Protein AF-A0A5J4P3U5-F1 (afdb_monomer)

Foldseek 3Di:
DP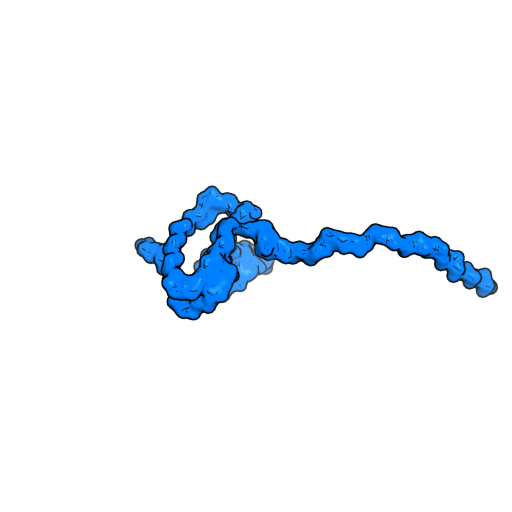DDDDDPDDDFAKDWDKDWDPPPPPPDQDDADVVVNGHGTDMAIQQDIDGGDPPDDDDDDDDRPPDDRVNRDHVVVPPDPDPDDPDDDPPPDPDDDDDD

Solvent-accessible surface area (backbone atoms only — not comparable to full-atom values): 7274 Å² total; per-residue (Å²): 131,87,93,77,88,87,80,82,89,70,74,62,44,82,44,71,56,74,48,70,53,68,87,84,72,78,88,60,95,52,73,50,38,78,92,78,70,38,73,50,56,53,70,42,45,49,65,57,78,45,77,45,51,80,98,61,87,86,87,79,90,80,67,79,78,80,49,61,72,93,69,16,64,42,69,89,74,57,78,66,75,84,89,77,86,89,79,88,79,87,73,89,73,90,82,76,91,84,80,134

Sequence (100 aa):
VDAKADFPFLKPGKYCARLIEDTNGNGIWDTGNYEEQRQPEKIYYYNQILELKVMFELEQDWNIKAIAPDKQKPDELKKQKPDEDKKKKRSTSTNTNRNR

Mean predicted aligned error: 13.31 Å

Secondary structure (DSSP, 8-state):
-------TTPPSEEE--EEE--SSSSSS-PPPBTTTTBPPPPEEE-SS-EEE-TT--------TTSS-HHHHS-GGG--PPP------------------

pLDDT: mean 73.3, std 17.77, range [35.19, 91.56]

Organism: NCBI:txid433724

Structure (mmCIF, N/CA/C/O backbone):
data_AF-A0A5J4P3U5-F1
#
_entry.id   AF-A0A5J4P3U5-F1
#
loop_
_atom_site.group_PDB
_atom_site.id
_atom_site.type_symbol
_atom_site.label_atom_id
_atom_site.label_alt_id
_atom_site.label_comp_id
_atom_site.label_asym_id
_atom_site.label_entity_id
_atom_site.label_seq_id
_atom_site.pdbx_PDB_ins_code
_atom_site.Cartn_x
_atom_site.Cartn_y
_atom_site.Cartn_z
_atom_site.occupancy
_atom_site.B_iso_or_equiv
_atom_site.auth_seq_id
_atom_site.auth_comp_id
_atom_site.auth_asym_id
_atom_site.auth_atom_id
_atom_site.pdbx_PDB_model_num
ATOM 1 N N . VAL A 1 1 ? -7.502 -20.591 -2.692 1.00 47.94 1 VAL A N 1
ATOM 2 C CA . VAL A 1 1 ? -7.102 -19.378 -3.434 1.00 47.94 1 VAL A CA 1
ATOM 3 C C . VAL A 1 1 ? -5.596 -19.337 -3.358 1.00 47.94 1 VAL A C 1
ATOM 5 O O . VAL A 1 1 ? -5.086 -19.245 -2.249 1.00 47.94 1 VAL A O 1
ATOM 8 N N . ASP A 1 2 ? -4.915 -19.547 -4.479 1.00 56.59 2 ASP A N 1
ATOM 9 C CA . ASP A 1 2 ? -3.459 -19.419 -4.536 1.00 56.59 2 ASP A CA 1
ATOM 10 C C . ASP A 1 2 ? -3.162 -17.916 -4.571 1.00 56.59 2 ASP A C 1
ATOM 12 O O . ASP A 1 2 ? -3.513 -17.226 -5.528 1.00 56.59 2 ASP A O 1
ATOM 16 N N . ALA A 1 3 ? -2.708 -17.365 -3.447 1.00 82.69 3 ALA A N 1
ATOM 17 C CA . ALA A 1 3 ? -2.584 -15.923 -3.260 1.00 82.69 3 ALA A CA 1
ATOM 18 C C . ALA A 1 3 ? -1.265 -15.424 -3.875 1.00 82.69 3 ALA A C 1
ATOM 20 O O . ALA A 1 3 ? -0.291 -15.210 -3.158 1.00 82.69 3 ALA A O 1
ATOM 21 N N . LYS A 1 4 ? -1.238 -15.256 -5.204 1.00 86.75 4 LYS A N 1
ATOM 22 C CA . LYS A 1 4 ? -0.096 -14.727 -5.968 1.00 86.75 4 LYS A CA 1
ATOM 23 C C . LYS A 1 4 ? -0.444 -13.384 -6.617 1.00 86.75 4 LYS A C 1
ATOM 25 O O . LYS A 1 4 ? -1.565 -13.184 -7.079 1.00 86.75 4 LYS A O 1
ATOM 30 N N . ALA A 1 5 ? 0.519 -12.466 -6.635 1.00 87.44 5 ALA A N 1
ATOM 31 C CA . ALA A 1 5 ? 0.407 -11.166 -7.289 1.00 87.44 5 ALA A CA 1
ATOM 32 C C . ALA A 1 5 ? 1.654 -10.910 -8.140 1.00 87.44 5 ALA A C 1
ATOM 34 O O . ALA A 1 5 ? 2.765 -10.890 -7.613 1.00 87.44 5 ALA A O 1
ATOM 35 N N . ASP A 1 6 ? 1.449 -10.682 -9.438 1.00 89.56 6 ASP A N 1
ATOM 36 C CA . ASP A 1 6 ? 2.521 -10.461 -10.406 1.00 89.56 6 ASP A CA 1
ATOM 37 C C . ASP A 1 6 ? 2.556 -8.995 -10.852 1.00 89.56 6 ASP A C 1
ATOM 39 O O . ASP A 1 6 ? 1.531 -8.400 -11.191 1.00 89.56 6 ASP A O 1
ATOM 43 N N . PHE A 1 7 ? 3.754 -8.409 -10.879 1.00 88.12 7 PHE A N 1
ATOM 44 C CA . PHE A 1 7 ? 3.976 -7.012 -11.258 1.00 88.12 7 PHE A CA 1
ATOM 45 C C . PHE A 1 7 ? 4.886 -6.933 -12.492 1.00 88.12 7 PHE A C 1
ATOM 47 O O . PHE A 1 7 ? 6.106 -6.796 -12.354 1.00 88.12 7 PHE A O 1
ATOM 54 N N . PRO A 1 8 ? 4.331 -7.025 -13.713 1.00 87.69 8 PRO A N 1
ATOM 55 C CA . PRO A 1 8 ? 5.135 -6.977 -14.923 1.00 87.69 8 PRO A 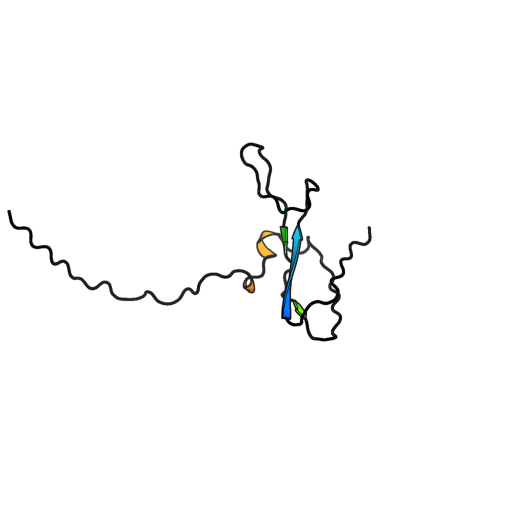CA 1
ATOM 56 C C . PRO A 1 8 ? 5.619 -5.547 -15.220 1.00 87.69 8 PRO A C 1
ATOM 58 O O . PRO A 1 8 ? 4.968 -4.560 -14.881 1.00 87.69 8 PRO A O 1
ATOM 61 N N . PHE A 1 9 ? 6.760 -5.439 -15.906 1.00 86.75 9 PHE A N 1
ATOM 62 C CA . PHE A 1 9 ? 7.314 -4.177 -16.430 1.00 86.75 9 PHE A CA 1
ATOM 63 C C . PHE A 1 9 ? 7.705 -3.119 -15.379 1.00 86.75 9 PHE A C 1
ATOM 65 O O . PHE A 1 9 ? 7.671 -1.915 -15.653 1.00 86.75 9 PHE A O 1
ATOM 72 N N . LEU A 1 10 ? 8.135 -3.542 -14.186 1.00 86.94 10 LEU A N 1
ATOM 73 C CA . LEU A 1 10 ? 8.744 -2.629 -13.216 1.00 86.94 10 LEU A CA 1
ATOM 74 C C . LEU A 1 10 ? 10.093 -2.099 -13.725 1.00 86.94 10 LEU A C 1
ATOM 76 O O . LEU A 1 10 ? 10.914 -2.830 -14.281 1.00 86.94 10 LEU A O 1
ATOM 80 N N . LYS A 1 11 ? 10.333 -0.802 -13.515 1.00 89.94 11 LYS A N 1
ATOM 81 C CA . LYS A 1 11 ? 11.654 -0.203 -13.745 1.00 89.94 11 LYS A CA 1
ATOM 82 C C . LYS A 1 11 ? 12.640 -0.751 -12.702 1.00 89.94 11 LYS A C 1
ATOM 84 O O . LYS A 1 11 ? 12.226 -1.056 -11.589 1.00 89.94 11 LYS A O 1
ATOM 89 N N . PRO A 1 12 ? 13.939 -0.862 -13.017 1.00 91.56 12 PRO A N 1
ATOM 90 C CA . PRO A 1 12 ? 14.937 -1.215 -12.012 1.00 91.56 12 PRO A CA 1
ATOM 91 C C . PRO A 1 12 ? 14.967 -0.165 -10.893 1.00 91.56 12 PRO A C 1
ATOM 93 O O 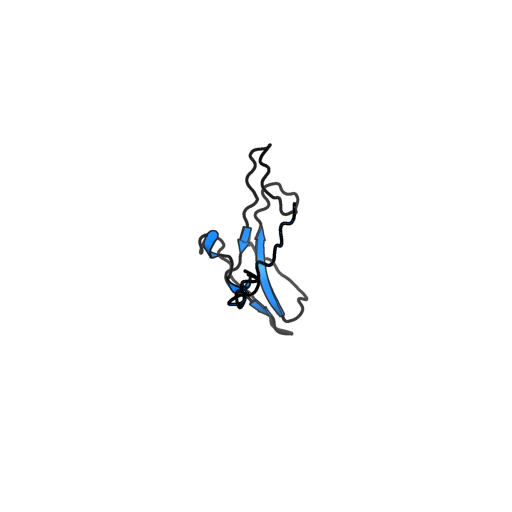. PRO A 1 12 ? 14.862 1.037 -11.153 1.00 91.56 12 PRO A O 1
ATOM 96 N N . GLY A 1 13 ? 15.121 -0.609 -9.650 1.00 90.31 13 GLY A N 1
ATOM 97 C CA . GLY A 1 13 ? 15.096 0.267 -8.483 1.00 90.31 13 GLY A CA 1
ATOM 98 C C . GLY A 1 13 ? 14.866 -0.475 -7.172 1.00 90.31 13 GLY A C 1
ATOM 99 O O . GLY A 1 13 ? 14.781 -1.699 -7.131 1.00 90.31 13 GLY A O 1
ATOM 100 N N . LYS A 1 14 ? 14.761 0.288 -6.082 1.00 89.88 14 LYS A N 1
ATOM 101 C CA . LYS A 1 14 ? 14.436 -0.231 -4.750 1.00 89.88 14 LYS A CA 1
ATOM 102 C C . LYS A 1 14 ? 12.934 -0.135 -4.511 1.00 89.88 14 LYS A C 1
ATOM 104 O O . LYS A 1 14 ? 12.369 0.954 -4.604 1.00 89.88 14 LYS A O 1
ATOM 109 N N . TYR A 1 15 ? 12.314 -1.254 -4.170 1.00 89.19 15 TYR A N 1
ATOM 110 C CA . TYR A 1 15 ? 10.879 -1.379 -3.955 1.00 89.19 15 TYR A CA 1
ATOM 111 C C . TYR A 1 15 ? 10.584 -2.008 -2.596 1.00 89.19 15 TYR A C 1
ATOM 113 O O . TYR A 1 15 ? 11.370 -2.780 -2.059 1.00 89.19 15 TYR A O 1
ATOM 121 N N . CYS A 1 16 ? 9.419 -1.696 -2.040 1.00 88.25 16 CYS A N 1
ATOM 122 C CA . CYS A 1 16 ? 8.852 -2.401 -0.898 1.00 88.25 16 CYS A CA 1
ATOM 123 C C . CYS A 1 16 ? 7.405 -2.772 -1.225 1.00 88.25 16 CYS A C 1
ATOM 125 O O . CYS A 1 16 ? 6.697 -1.980 -1.853 1.00 88.25 16 CYS A O 1
ATOM 127 N N . ALA A 1 17 ? 6.956 -3.941 -0.777 1.00 87.88 17 ALA A N 1
ATOM 128 C CA . ALA A 1 17 ? 5.565 -4.349 -0.920 1.00 87.88 17 ALA A CA 1
ATOM 129 C C . ALA A 1 17 ? 4.760 -3.994 0.338 1.00 87.88 17 ALA A C 1
ATOM 131 O O . ALA A 1 17 ? 5.253 -4.068 1.468 1.00 87.88 17 ALA A O 1
ATOM 132 N N . ARG A 1 18 ? 3.504 -3.597 0.126 1.00 87.88 18 ARG A N 1
ATOM 133 C CA . ARG A 1 18 ? 2.529 -3.315 1.179 1.00 87.88 18 ARG A CA 1
ATOM 134 C C . ARG A 1 18 ? 1.196 -3.943 0.797 1.00 87.88 18 ARG A C 1
ATOM 136 O O . ARG A 1 18 ? 0.738 -3.745 -0.322 1.00 87.88 18 ARG A O 1
ATOM 143 N N . LEU A 1 19 ? 0.594 -4.664 1.732 1.00 87.38 19 LEU A N 1
ATOM 144 C CA . LEU A 1 19 ? -0.670 -5.366 1.573 1.00 87.38 19 LEU A CA 1
ATOM 145 C C . LEU A 1 19 ? -1.681 -4.715 2.503 1.00 87.38 19 LEU A C 1
ATOM 147 O O . LEU A 1 19 ? -1.388 -4.468 3.673 1.00 87.38 19 LEU A O 1
ATOM 151 N N . ILE A 1 20 ? -2.845 -4.395 1.957 1.00 87.44 20 ILE A N 1
ATOM 152 C CA . ILE A 1 20 ? -3.935 -3.749 2.677 1.00 87.44 20 ILE A CA 1
ATOM 153 C C . ILE A 1 20 ? -5.083 -4.748 2.700 1.00 87.44 20 ILE A C 1
ATOM 155 O O . ILE A 1 20 ? -5.470 -5.272 1.657 1.00 87.44 20 ILE A O 1
ATOM 159 N N . GLU A 1 21 ? -5.571 -5.051 3.897 1.00 86.38 21 GLU A N 1
ATOM 160 C CA . GLU A 1 21 ? -6.794 -5.826 4.072 1.00 86.38 21 GLU A CA 1
ATOM 161 C C . GLU A 1 21 ? -7.973 -4.875 3.861 1.00 86.38 21 GLU A C 1
ATOM 163 O O . GLU A 1 21 ? -8.382 -4.181 4.791 1.00 86.38 21 GLU A O 1
ATOM 168 N N . ASP A 1 22 ? -8.462 -4.816 2.622 1.00 84.44 22 ASP A N 1
ATOM 169 C CA . ASP A 1 22 ? -9.663 -4.062 2.272 1.00 84.44 22 ASP A CA 1
ATOM 170 C C . ASP A 1 22 ? -10.881 -4.779 2.862 1.00 84.44 22 ASP A C 1
ATOM 172 O O . ASP A 1 22 ? -11.330 -5.826 2.386 1.00 84.44 22 ASP A O 1
ATOM 176 N N . THR A 1 23 ? -11.363 -4.234 3.973 1.00 84.56 23 THR A N 1
ATOM 177 C CA . THR A 1 23 ? -12.459 -4.827 4.748 1.00 84.56 23 THR A CA 1
ATOM 178 C C . THR A 1 23 ? -13.827 -4.467 4.186 1.00 84.56 23 THR A C 1
ATOM 180 O O . THR A 1 23 ? -14.810 -5.136 4.506 1.00 84.56 23 THR A O 1
ATOM 183 N N . ASN A 1 24 ? -13.896 -3.415 3.372 1.00 85.81 24 ASN A N 1
ATOM 184 C CA . ASN A 1 24 ? -15.143 -2.843 2.879 1.00 85.81 24 ASN A CA 1
ATOM 185 C C . ASN A 1 24 ? -15.334 -3.022 1.359 1.00 85.81 24 ASN A C 1
ATOM 187 O O . ASN A 1 24 ? -16.442 -2.838 0.857 1.00 85.81 24 ASN A O 1
ATOM 191 N N . GLY A 1 25 ? -14.291 -3.459 0.651 1.00 84.38 25 GLY A N 1
ATOM 192 C CA . GLY A 1 25 ? -14.307 -3.830 -0.759 1.00 84.38 25 GLY A CA 1
ATOM 193 C C . GLY A 1 25 ? -14.268 -2.655 -1.735 1.00 84.38 25 GLY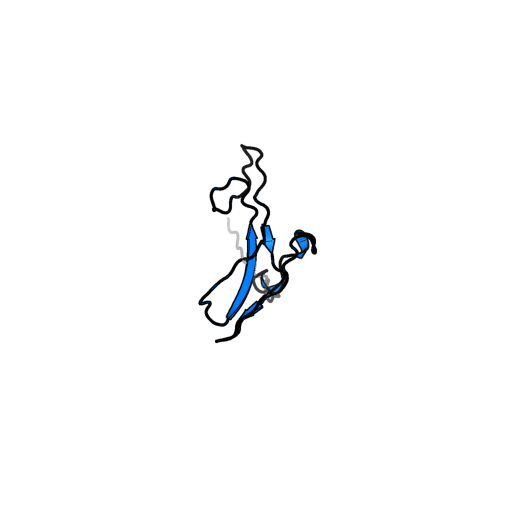 A C 1
ATOM 194 O O . GLY A 1 25 ? -14.626 -2.844 -2.899 1.00 84.38 25 GLY A O 1
ATOM 195 N N . ASN A 1 26 ? -13.902 -1.445 -1.301 1.00 86.69 26 ASN A N 1
ATOM 196 C CA . ASN A 1 26 ? -13.896 -0.263 -2.166 1.00 86.69 26 ASN A CA 1
ATOM 197 C C . ASN A 1 26 ? -12.583 -0.061 -2.948 1.00 86.69 26 ASN A C 1
ATOM 199 O O . ASN A 1 26 ? -12.526 0.809 -3.820 1.00 86.69 26 ASN A O 1
ATOM 203 N N . GLY A 1 27 ? -11.537 -0.842 -2.661 1.00 82.06 27 GLY A N 1
ATOM 204 C CA . GLY A 1 27 ? -10.217 -0.735 -3.283 1.00 82.06 27 GLY A CA 1
ATOM 205 C C . GLY A 1 27 ? -9.441 0.536 -2.916 1.00 82.06 27 GLY A C 1
ATOM 206 O O . GLY A 1 27 ? -8.439 0.853 -3.564 1.00 82.06 27 GLY A O 1
ATOM 207 N N . ILE A 1 28 ? -9.889 1.278 -1.905 1.00 84.00 28 ILE A N 1
ATOM 208 C CA . ILE A 1 28 ? -9.281 2.508 -1.408 1.00 84.00 28 ILE A CA 1
ATOM 209 C C . ILE A 1 28 ? -8.798 2.240 0.011 1.00 84.00 28 ILE A C 1
ATOM 211 O O . ILE A 1 28 ? -9.479 1.633 0.821 1.00 84.00 28 ILE A O 1
ATOM 215 N N . TRP A 1 29 ? -7.600 2.722 0.332 1.00 81.38 29 TRP A N 1
ATOM 216 C CA . TRP A 1 29 ? -7.130 2.644 1.706 1.00 81.38 29 TRP A CA 1
ATOM 217 C C . TRP A 1 29 ? -7.937 3.590 2.599 1.00 81.38 29 TRP A C 1
ATOM 219 O O . TRP A 1 29 ? -7.743 4.809 2.535 1.00 81.38 29 TRP A O 1
ATOM 229 N N . ASP A 1 30 ? -8.783 3.024 3.458 1.00 78.44 30 ASP A N 1
ATOM 230 C CA . ASP A 1 30 ? -9.595 3.801 4.387 1.00 78.44 30 ASP A CA 1
ATOM 231 C C . ASP A 1 30 ? -8.958 3.938 5.769 1.00 78.44 30 ASP A C 1
ATOM 233 O O . ASP A 1 30 ? -8.567 2.976 6.442 1.00 78.44 30 ASP A O 1
ATOM 237 N N . THR A 1 31 ? -8.933 5.177 6.256 1.00 82.69 31 THR A N 1
ATOM 238 C CA . THR A 1 31 ? -8.647 5.457 7.661 1.00 82.69 31 THR A CA 1
ATOM 239 C C . THR A 1 31 ? -9.825 5.053 8.541 1.00 82.69 31 THR A C 1
ATOM 241 O O . THR A 1 31 ? -10.955 4.905 8.073 1.00 82.69 31 THR A O 1
ATOM 244 N N . GLY A 1 32 ? -9.569 4.902 9.841 1.00 82.69 32 GLY A N 1
ATOM 245 C CA . GLY A 1 32 ? -10.634 4.682 10.813 1.00 82.69 32 GLY A CA 1
ATOM 246 C C . GLY A 1 32 ? -11.577 5.880 10.863 1.00 82.69 32 GLY A C 1
ATOM 247 O O . GLY A 1 32 ? -11.151 7.018 10.657 1.00 82.69 32 GLY A O 1
ATOM 248 N N . ASN A 1 33 ? -12.847 5.615 11.142 1.00 84.56 33 ASN A N 1
ATOM 249 C CA . ASN A 1 33 ? -13.862 6.634 11.355 1.00 84.56 33 ASN A CA 1
ATOM 250 C C . ASN A 1 33 ? -14.295 6.589 12.824 1.00 84.56 33 ASN A C 1
ATOM 252 O O . ASN A 1 33 ? -14.840 5.589 13.285 1.00 84.56 33 ASN A O 1
ATOM 256 N N . TYR A 1 34 ? -14.033 7.668 13.564 1.00 83.94 34 TYR A N 1
ATOM 257 C CA . TYR A 1 34 ? -14.373 7.742 14.984 1.00 83.94 34 TYR A CA 1
ATOM 258 C C . TYR A 1 34 ? -15.889 7.796 15.219 1.00 83.94 34 TYR A C 1
ATOM 260 O O . TYR A 1 34 ? -16.380 7.167 16.153 1.00 83.94 34 TYR A O 1
ATOM 268 N N . GLU A 1 35 ? -16.629 8.504 14.363 1.00 86.25 35 GLU A N 1
ATOM 269 C CA . GLU A 1 35 ? -18.086 8.657 14.480 1.00 86.25 35 GLU A CA 1
ATOM 270 C C . GLU A 1 35 ? -18.802 7.323 14.253 1.00 86.25 35 GLU A C 1
ATOM 272 O O . GLU A 1 35 ? -19.724 6.971 14.984 1.00 86.25 35 GLU A O 1
ATOM 277 N N . GLU A 1 36 ? -18.309 6.538 13.296 1.00 85.69 36 GLU A N 1
ATOM 278 C CA . GLU A 1 36 ? -18.812 5.194 12.987 1.00 85.69 36 GLU A CA 1
ATOM 279 C C . GLU A 1 36 ? -18.165 4.098 13.850 1.00 85.69 36 GLU A C 1
ATOM 281 O O . GLU A 1 36 ? -18.423 2.915 13.636 1.00 85.69 36 GLU A O 1
ATOM 286 N N . GLN A 1 37 ? -17.290 4.463 14.798 1.00 84.50 37 GLN A N 1
ATOM 287 C CA . GLN A 1 37 ? -16.481 3.536 15.606 1.00 84.50 37 GLN A CA 1
ATOM 288 C C . GLN A 1 37 ? -15.720 2.485 14.771 1.00 84.50 37 GLN A C 1
ATOM 290 O O . GLN A 1 37 ? -15.398 1.390 15.244 1.00 84.50 37 GLN A O 1
ATOM 295 N N . ARG A 1 38 ? -15.397 2.820 13.520 1.00 83.62 38 ARG A N 1
ATOM 296 C CA . ARG A 1 38 ? -14.740 1.933 12.565 1.00 83.62 38 ARG A CA 1
ATOM 297 C C . ARG A 1 38 ? -13.228 2.051 12.702 1.00 83.62 38 ARG A C 1
ATOM 299 O O . ARG A 1 38 ? -12.659 3.136 12.579 1.00 83.62 38 ARG A O 1
ATOM 306 N N . GLN A 1 39 ? -12.566 0.923 12.935 1.00 83.69 39 GLN A N 1
ATOM 307 C CA . GLN A 1 39 ? -11.105 0.862 12.967 1.00 83.69 39 GLN A CA 1
ATOM 308 C C . GLN A 1 39 ? -10.516 1.078 11.560 1.00 83.69 39 GLN A C 1
ATOM 310 O O . GLN A 1 39 ? -11.176 0.756 10.570 1.00 83.69 39 GLN A O 1
ATOM 315 N N . PRO A 1 40 ? -9.293 1.628 11.452 1.00 85.94 40 PRO A N 1
ATOM 316 C CA . PRO A 1 40 ? -8.592 1.713 10.175 1.00 85.94 40 PRO A CA 1
ATOM 317 C C . PRO A 1 40 ? -8.322 0.323 9.599 1.00 85.94 40 PRO A C 1
ATOM 319 O O . PRO A 1 40 ? -8.173 -0.655 10.337 1.00 85.94 40 PRO A O 1
ATOM 322 N N . GLU A 1 41 ? -8.191 0.254 8.279 1.00 86.94 41 GLU A N 1
ATOM 323 C CA . GLU A 1 41 ? -7.847 -0.993 7.603 1.00 86.94 41 GLU A CA 1
ATOM 324 C C . GLU A 1 41 ? -6.439 -1.468 7.961 1.00 86.94 41 GLU A C 1
ATOM 326 O O . GLU A 1 41 ? -5.506 -0.668 8.121 1.00 86.94 41 GLU A O 1
ATOM 331 N N . LYS A 1 42 ? -6.277 -2.792 8.101 1.00 84.50 42 LYS A N 1
ATOM 332 C CA . LYS A 1 42 ? -4.988 -3.372 8.482 1.00 84.50 42 LYS A CA 1
ATOM 333 C C . LYS A 1 42 ? -4.017 -3.304 7.319 1.00 84.50 42 LYS A C 1
ATOM 335 O O . LYS A 1 42 ? -4.326 -3.671 6.188 1.00 84.50 42 LYS A O 1
ATOM 340 N N . ILE A 1 43 ? -2.802 -2.882 7.644 1.00 85.62 43 ILE A N 1
ATOM 341 C CA . ILE A 1 43 ?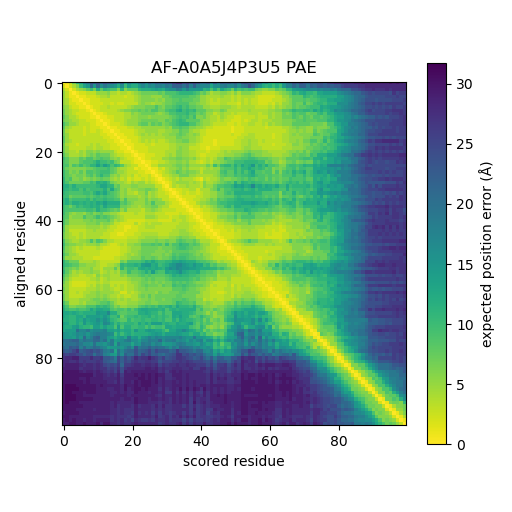 -1.709 -2.757 6.696 1.00 85.62 43 ILE A CA 1
ATOM 342 C C . ILE A 1 43 ? -0.590 -3.690 7.126 1.00 85.62 43 ILE A C 1
ATOM 344 O O . ILE A 1 43 ? -0.113 -3.614 8.258 1.00 85.62 43 ILE A O 1
ATOM 348 N N . TYR A 1 44 ? -0.126 -4.497 6.183 1.00 86.81 44 TYR A N 1
ATOM 349 C CA . TYR A 1 44 ? 1.035 -5.350 6.334 1.00 86.81 44 TYR A CA 1
ATOM 350 C C . TYR A 1 44 ? 2.163 -4.844 5.438 1.00 86.81 44 TYR A C 1
ATOM 352 O O . TYR A 1 44 ? 1.943 -4.514 4.270 1.00 86.81 44 TYR A O 1
ATOM 360 N N . TYR A 1 45 ? 3.377 -4.772 5.977 1.00 85.75 45 TYR A N 1
ATOM 361 C CA . TYR A 1 45 ? 4.571 -4.387 5.218 1.00 85.75 45 TYR A CA 1
ATOM 362 C C . TYR A 1 45 ? 5.463 -5.599 4.996 1.00 85.75 45 TYR A C 1
ATOM 364 O O . TYR A 1 45 ? 5.661 -6.406 5.907 1.00 85.75 45 TYR A O 1
ATOM 372 N N . TYR A 1 46 ? 6.019 -5.709 3.792 1.00 86.75 46 TYR A N 1
ATOM 373 C CA . TYR A 1 46 ? 7.132 -6.614 3.572 1.00 86.75 46 TYR A CA 1
ATOM 374 C C . TYR A 1 46 ? 8.351 -6.040 4.297 1.00 86.75 46 TYR A C 1
ATOM 376 O O . TYR A 1 46 ? 8.685 -4.862 4.159 1.00 86.75 46 TYR A O 1
ATOM 384 N N . ASN A 1 47 ? 8.979 -6.865 5.126 1.00 79.25 47 ASN A N 1
ATOM 385 C CA . ASN A 1 47 ? 9.992 -6.450 6.094 1.00 79.25 47 ASN A CA 1
ATOM 386 C C . ASN A 1 47 ? 11.355 -6.125 5.465 1.00 79.25 47 ASN A C 1
ATOM 388 O O . ASN A 1 47 ? 12.268 -5.714 6.179 1.00 79.25 47 ASN A O 1
ATOM 392 N N . GLN A 1 48 ? 11.510 -6.315 4.156 1.00 81.50 48 GLN A N 1
ATOM 393 C CA . GLN A 1 48 ? 12.751 -6.068 3.433 1.00 81.50 48 GLN A CA 1
ATOM 394 C C . GLN A 1 48 ? 12.508 -5.177 2.215 1.00 81.50 48 GLN A C 1
ATOM 396 O O . GLN A 1 48 ? 11.439 -5.191 1.606 1.00 81.50 48 GLN A O 1
ATOM 401 N N . ILE A 1 49 ? 13.520 -4.394 1.852 1.00 85.31 49 ILE A N 1
ATOM 402 C CA . ILE A 1 49 ? 13.533 -3.674 0.581 1.00 85.31 49 ILE A CA 1
ATOM 403 C C . ILE A 1 49 ? 14.046 -4.626 -0.495 1.00 85.31 49 ILE A C 1
ATOM 405 O O . ILE A 1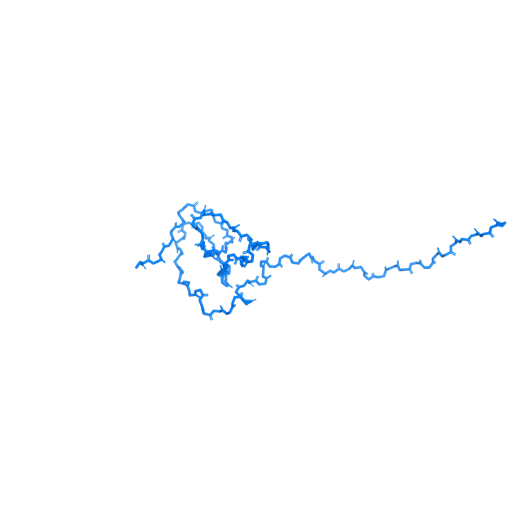 49 ? 15.101 -5.239 -0.351 1.00 85.31 49 ILE A O 1
ATOM 409 N N . LEU A 1 50 ? 13.295 -4.729 -1.584 1.00 88.12 50 LEU A N 1
ATOM 410 C CA . LEU A 1 50 ? 13.639 -5.515 -2.755 1.00 88.12 50 LEU A CA 1
ATOM 411 C C . LEU A 1 50 ? 14.380 -4.627 -3.753 1.00 88.12 50 LEU A C 1
ATOM 413 O O . LEU A 1 50 ? 13.868 -3.590 -4.176 1.00 88.12 50 LEU A O 1
ATOM 417 N N . GLU A 1 51 ? 15.588 -5.021 -4.138 1.00 88.12 51 GLU A N 1
ATOM 418 C CA . GLU A 1 51 ? 16.356 -4.338 -5.178 1.00 88.12 51 GLU A CA 1
ATOM 419 C C . GLU A 1 51 ? 16.151 -5.046 -6.522 1.00 88.12 51 GLU A C 1
ATOM 421 O O . GLU A 1 51 ? 16.715 -6.107 -6.786 1.00 88.12 51 GLU A O 1
ATOM 426 N N . LEU A 1 52 ? 15.317 -4.454 -7.374 1.00 88.56 52 LEU A N 1
ATOM 427 C CA . LEU A 1 52 ? 14.997 -4.956 -8.706 1.00 88.56 52 LEU A CA 1
ATOM 428 C C . LEU A 1 52 ? 16.043 -4.481 -9.718 1.00 88.56 52 LEU A C 1
ATOM 430 O O . LEU A 1 52 ? 16.297 -3.282 -9.867 1.00 88.56 52 LEU A O 1
ATOM 434 N N . LYS A 1 53 ? 16.629 -5.435 -10.445 1.00 85.31 53 LYS A N 1
ATOM 435 C CA . LYS A 1 53 ? 17.582 -5.200 -11.538 1.00 85.31 53 LYS A CA 1
ATOM 436 C C . LYS A 1 53 ? 16.916 -5.447 -12.892 1.00 85.31 53 LYS A C 1
ATOM 438 O O . LYS A 1 53 ? 15.922 -6.160 -12.990 1.00 85.31 53 LYS A O 1
ATOM 443 N N . VAL A 1 54 ? 17.468 -4.844 -13.944 1.00 82.31 54 VAL A N 1
ATOM 444 C CA . VAL A 1 54 ? 16.971 -5.017 -15.320 1.00 82.31 54 VAL A CA 1
ATOM 445 C C . VAL A 1 54 ? 17.057 -6.492 -15.719 1.00 82.31 54 VAL A C 1
ATOM 447 O O . VAL A 1 54 ? 18.088 -7.118 -15.487 1.00 82.31 54 VAL A O 1
ATOM 450 N N . MET A 1 55 ? 15.988 -7.022 -16.327 1.00 78.19 55 MET A N 1
ATOM 451 C CA . MET A 1 55 ? 15.871 -8.423 -16.778 1.00 78.19 55 MET A CA 1
ATOM 452 C C . MET A 1 55 ? 16.015 -9.477 -15.665 1.00 78.19 55 MET A C 1
ATOM 454 O O . MET A 1 55 ? 16.283 -10.638 -15.960 1.00 78.19 55 MET A O 1
ATOM 458 N N . PHE A 1 56 ? 15.833 -9.095 -14.398 1.00 83.69 56 PHE A N 1
ATOM 459 C CA . PHE A 1 56 ? 15.800 -10.034 -13.281 1.00 83.69 56 PHE A CA 1
ATOM 460 C C . PHE A 1 56 ? 14.356 -10.347 -12.882 1.00 83.69 56 PHE A C 1
ATOM 462 O O . PHE A 1 56 ? 13.535 -9.436 -12.767 1.00 83.69 56 PHE A O 1
ATOM 469 N N . GLU A 1 57 ? 14.067 -11.623 -12.647 1.00 82.25 57 GLU A N 1
ATOM 470 C CA . GLU A 1 57 ? 12.792 -12.094 -12.109 1.00 82.25 57 GLU A CA 1
ATOM 471 C C . GLU A 1 57 ? 12.956 -12.380 -10.614 1.00 82.25 57 GLU A C 1
ATOM 473 O O . GLU A 1 57 ? 13.909 -13.041 -10.199 1.00 82.25 57 GLU A O 1
ATOM 478 N N . LEU A 1 58 ? 12.062 -11.824 -9.797 1.00 85.94 58 LEU A N 1
ATOM 479 C CA . LEU A 1 58 ? 12.121 -11.910 -8.343 1.00 85.94 58 LEU A CA 1
ATOM 480 C C . LEU A 1 58 ? 10.788 -12.433 -7.814 1.00 85.94 58 LEU A C 1
ATOM 482 O O . LEU A 1 58 ? 9.787 -11.723 -7.847 1.00 85.94 58 LEU A O 1
ATOM 486 N N . GLU A 1 59 ? 10.807 -13.649 -7.281 1.00 89.00 59 GLU A N 1
ATOM 487 C CA . GLU A 1 59 ? 9.683 -14.254 -6.567 1.00 89.00 59 GLU A CA 1
ATOM 488 C C . GLU A 1 59 ? 9.996 -14.264 -5.066 1.00 89.00 59 GLU A C 1
ATOM 490 O O . GLU A 1 59 ? 11.135 -14.521 -4.664 1.00 89.00 59 GLU A O 1
ATOM 495 N N . GLN A 1 60 ? 9.020 -13.893 -4.234 1.00 87.25 60 GLN A N 1
ATOM 496 C CA . GLN A 1 60 ? 9.173 -13.794 -2.782 1.00 87.25 60 GLN A CA 1
ATOM 497 C C . GLN A 1 60 ? 7.939 -14.349 -2.082 1.00 87.25 60 GLN A C 1
ATOM 499 O O . GLN A 1 60 ? 6.820 -13.902 -2.339 1.00 87.25 60 GLN A O 1
ATOM 504 N N . ASP A 1 61 ? 8.165 -15.256 -1.138 1.00 88.50 61 ASP A N 1
ATOM 505 C CA . ASP A 1 61 ? 7.120 -15.738 -0.247 1.00 88.50 61 ASP A CA 1
ATOM 506 C C . ASP A 1 61 ? 6.876 -14.724 0.871 1.00 88.50 61 ASP A C 1
ATOM 508 O O . ASP A 1 61 ? 7.788 -14.350 1.615 1.00 88.50 61 ASP A O 1
ATOM 512 N N . TRP A 1 62 ? 5.624 -14.294 1.035 1.00 86.50 62 TRP A N 1
ATOM 513 C CA . TRP A 1 62 ? 5.261 -13.331 2.070 1.00 86.50 62 TRP A CA 1
ATOM 514 C C . TRP A 1 62 ? 4.322 -13.925 3.119 1.00 86.50 62 TRP A C 1
ATOM 516 O O . TRP A 1 62 ? 3.109 -14.020 2.939 1.00 86.50 62 TRP A O 1
ATOM 526 N N . ASN A 1 63 ? 4.879 -14.233 4.293 1.00 85.75 63 ASN A N 1
ATOM 527 C CA . ASN A 1 63 ? 4.085 -14.546 5.476 1.00 85.75 63 ASN A CA 1
ATOM 528 C C . ASN A 1 63 ? 3.736 -13.273 6.272 1.00 85.75 63 ASN A C 1
ATOM 530 O O . ASN A 1 63 ? 4.500 -12.819 7.126 1.00 85.75 63 ASN A O 1
ATOM 534 N N . ILE A 1 64 ? 2.539 -12.731 6.036 1.00 81.56 64 ILE A N 1
ATOM 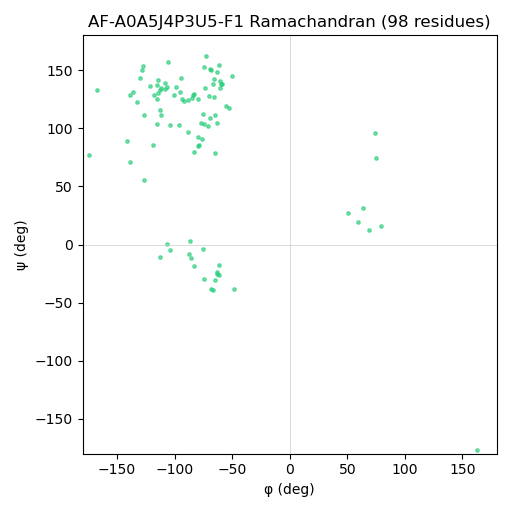535 C CA . ILE A 1 64 ? 2.021 -11.512 6.689 1.00 81.56 64 ILE A CA 1
ATOM 536 C C . ILE A 1 64 ? 1.881 -11.604 8.221 1.00 81.56 64 ILE A C 1
ATOM 538 O O . ILE A 1 64 ? 1.778 -10.572 8.881 1.00 81.56 64 ILE A O 1
ATOM 542 N N . LYS A 1 65 ? 1.874 -12.811 8.806 1.00 80.44 65 LYS A N 1
ATOM 543 C CA . LYS A 1 65 ? 1.738 -13.034 10.260 1.00 80.44 65 LYS A CA 1
ATOM 544 C C . LYS A 1 65 ? 3.054 -13.405 10.945 1.00 80.44 65 LYS A C 1
ATOM 546 O O . LYS A 1 65 ? 3.075 -13.524 12.166 1.00 80.44 65 LYS A O 1
ATOM 551 N N . ALA A 1 66 ? 4.141 -13.584 10.192 1.00 77.75 66 ALA A N 1
ATOM 552 C CA . ALA A 1 66 ? 5.430 -13.990 10.756 1.00 77.75 66 ALA A CA 1
ATOM 553 C C . ALA A 1 66 ? 6.031 -12.930 11.693 1.00 77.75 66 ALA A C 1
ATOM 555 O O . ALA A 1 66 ? 6.744 -13.262 12.636 1.00 77.75 66 ALA A O 1
ATOM 556 N N . ILE A 1 67 ? 5.742 -11.652 11.438 1.00 73.88 67 ILE A N 1
ATOM 557 C CA . ILE A 1 67 ? 6.261 -10.515 12.202 1.00 73.88 67 ILE A CA 1
ATOM 558 C C . ILE A 1 67 ? 5.073 -9.739 12.766 1.00 73.88 67 ILE A C 1
ATOM 560 O O . ILE A 1 67 ? 4.101 -9.498 12.053 1.00 73.88 67 ILE A O 1
ATOM 564 N N . ALA A 1 68 ? 5.144 -9.331 14.036 1.00 71.50 68 ALA A N 1
ATOM 565 C CA . ALA A 1 68 ? 4.110 -8.494 14.645 1.00 71.50 68 ALA A CA 1
ATOM 566 C C . ALA A 1 68 ? 3.952 -7.171 13.862 1.00 71.50 68 ALA A C 1
ATOM 568 O O . ALA A 1 68 ? 4.981 -6.586 13.512 1.00 71.50 68 ALA A O 1
ATOM 569 N N . PRO A 1 69 ? 2.722 -6.671 13.618 1.00 67.12 69 PRO A N 1
ATOM 570 C CA . PRO A 1 69 ? 2.459 -5.487 12.785 1.00 67.12 69 PRO A CA 1
ATOM 571 C C . PRO A 1 69 ? 3.338 -4.274 13.121 1.00 67.12 69 PRO A C 1
ATOM 573 O O . PRO A 1 69 ? 3.865 -3.613 12.228 1.00 67.12 69 PRO A O 1
ATOM 576 N N . ASP A 1 70 ? 3.597 -4.055 14.411 1.00 67.75 70 ASP A N 1
ATOM 577 C CA . ASP A 1 70 ? 4.404 -2.941 14.924 1.00 67.75 70 ASP A CA 1
ATOM 578 C C . ASP A 1 70 ? 5.873 -2.977 14.465 1.00 67.75 70 ASP A C 1
ATOM 580 O O . ASP A 1 70 ? 6.545 -1.946 14.416 1.00 67.75 70 ASP A O 1
ATOM 584 N N . LYS A 1 71 ? 6.382 -4.165 14.113 1.00 68.12 71 LYS A N 1
ATOM 585 C CA . LYS A 1 71 ? 7.765 -4.409 13.671 1.00 68.12 71 LYS A CA 1
ATOM 586 C C . LYS A 1 71 ? 7.887 -4.679 12.171 1.00 68.12 71 LYS A C 1
ATOM 588 O O . LYS A 1 71 ? 8.991 -4.914 11.693 1.00 68.12 71 LYS A O 1
ATOM 593 N N . GLN A 1 72 ? 6.782 -4.670 11.426 1.00 67.12 72 GLN A N 1
ATOM 594 C CA . GLN A 1 72 ? 6.811 -4.980 9.993 1.00 67.12 72 GLN A CA 1
ATOM 595 C C . GLN A 1 72 ? 7.391 -3.851 9.150 1.00 67.12 72 GLN A C 1
ATOM 597 O O . GLN A 1 72 ? 7.953 -4.112 8.093 1.00 67.12 72 GLN A O 1
ATOM 602 N N . LYS A 1 73 ? 7.244 -2.598 9.592 1.00 68.44 73 LYS A N 1
ATOM 603 C CA . LYS A 1 73 ? 7.711 -1.432 8.841 1.00 68.44 73 LYS A CA 1
ATOM 604 C C . LYS A 1 73 ? 9.239 -1.315 8.952 1.00 68.44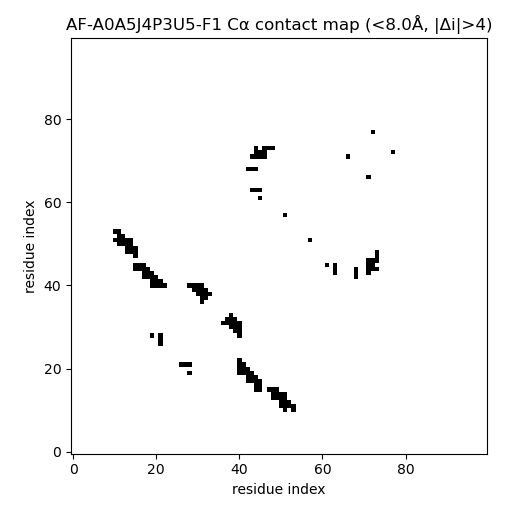 73 LYS A C 1
ATOM 606 O O . LYS A 1 73 ? 9.707 -0.982 10.044 1.00 68.44 73 LYS A O 1
ATOM 611 N N . PRO A 1 74 ? 10.002 -1.510 7.856 1.00 64.00 74 PRO A N 1
ATOM 612 C CA . PRO A 1 74 ? 11.451 -1.351 7.873 1.00 64.00 74 PRO A CA 1
ATOM 613 C C . PRO A 1 74 ? 11.825 0.073 8.285 1.00 64.00 74 PRO A C 1
ATOM 615 O O . PRO A 1 74 ? 11.204 1.042 7.831 1.00 64.00 74 PRO A O 1
ATOM 618 N N . ASP A 1 75 ? 12.850 0.209 9.124 1.00 60.12 75 ASP A N 1
ATOM 619 C CA . ASP A 1 75 ? 13.318 1.514 9.603 1.00 60.12 75 ASP A CA 1
ATOM 620 C C . ASP A 1 75 ? 13.808 2.412 8.453 1.00 60.12 75 ASP A C 1
ATOM 622 O O . ASP A 1 75 ? 13.646 3.626 8.512 1.00 60.12 75 ASP A O 1
ATOM 626 N N . GLU A 1 76 ? 14.257 1.829 7.338 1.00 60.28 76 GLU A N 1
ATOM 627 C CA . GLU A 1 76 ? 14.630 2.551 6.111 1.00 60.28 76 GLU A CA 1
ATOM 628 C C . GLU A 1 76 ? 13.457 3.299 5.440 1.00 60.28 76 GLU A C 1
ATOM 630 O O . GLU A 1 76 ? 13.670 4.305 4.762 1.00 60.28 76 GLU A O 1
ATOM 635 N N . LEU A 1 77 ? 12.203 2.867 5.648 1.00 56.97 77 LEU A N 1
ATOM 636 C CA . LEU A 1 77 ? 11.009 3.597 5.186 1.00 56.97 77 LEU A CA 1
ATOM 637 C C . LEU A 1 77 ? 10.552 4.675 6.179 1.00 56.97 77 LEU A C 1
ATOM 639 O O . LEU A 1 77 ? 9.699 5.508 5.847 1.00 56.97 77 LEU A O 1
ATOM 643 N N . LYS A 1 78 ? 11.083 4.693 7.408 1.00 57.38 78 LYS A N 1
ATOM 644 C CA . LYS A 1 78 ? 10.869 5.799 8.343 1.00 57.38 78 LYS A CA 1
ATOM 645 C C . LYS A 1 78 ? 11.810 6.930 7.936 1.00 57.38 78 LYS A C 1
ATOM 647 O O . LYS A 1 78 ? 12.891 7.089 8.485 1.00 57.38 78 LYS A O 1
ATOM 652 N N . LYS A 1 79 ? 11.373 7.776 6.998 1.00 54.22 79 LYS A N 1
ATOM 653 C CA . LYS A 1 79 ? 11.970 9.109 6.825 1.00 54.22 79 LYS A CA 1
ATOM 654 C C . LYS A 1 79 ? 11.687 9.949 8.076 1.00 54.22 79 LYS A C 1
ATOM 656 O O . LYS A 1 79 ? 10.784 10.783 8.078 1.00 54.22 79 LYS A O 1
ATOM 661 N N . GLN A 1 80 ? 12.442 9.733 9.150 1.00 43.84 80 GLN A N 1
ATOM 662 C CA . GLN A 1 80 ? 12.721 10.813 10.083 1.00 43.84 80 GLN A CA 1
ATOM 663 C C . GLN A 1 80 ? 13.570 11.827 9.315 1.00 43.84 80 GLN A C 1
ATOM 665 O O . GLN A 1 80 ? 14.551 11.474 8.660 1.00 43.84 80 GLN A O 1
ATOM 670 N N . LYS A 1 81 ? 13.138 13.092 9.322 1.00 49.78 81 LYS A N 1
ATOM 671 C CA . LYS A 1 81 ? 14.007 14.210 8.936 1.00 49.78 81 LYS A CA 1
ATOM 672 C C . LYS A 1 81 ? 15.322 14.061 9.721 1.00 49.78 81 LYS A C 1
ATOM 674 O O . LYS A 1 81 ? 15.244 13.600 10.857 1.00 49.78 81 LYS A O 1
ATOM 679 N N . PRO A 1 82 ? 16.484 14.412 9.147 1.00 46.16 82 PRO A N 1
ATOM 680 C CA . PRO A 1 82 ? 17.756 14.226 9.831 1.00 46.16 82 PRO A CA 1
ATOM 681 C C . PRO A 1 82 ? 17.710 14.936 11.186 1.00 46.16 82 PRO A C 1
ATOM 683 O O . PRO A 1 82 ? 17.500 16.149 11.247 1.00 46.16 82 PRO A O 1
ATOM 686 N N . ASP A 1 83 ? 17.863 14.166 12.258 1.00 56.53 83 ASP A N 1
ATOM 687 C CA . ASP A 1 83 ? 18.373 14.689 13.514 1.00 56.53 83 ASP A CA 1
ATOM 688 C C . ASP A 1 83 ? 19.872 14.883 13.298 1.00 56.53 83 ASP A C 1
ATOM 690 O O . ASP A 1 83 ? 20.605 13.905 13.244 1.00 56.53 83 ASP A O 1
ATOM 694 N N . GLU A 1 84 ? 20.302 16.129 13.099 1.00 57.59 84 GLU A N 1
ATOM 695 C CA . GLU A 1 84 ? 21.621 16.624 13.506 1.00 57.59 84 GLU A CA 1
ATOM 696 C C . GLU A 1 84 ? 21.656 18.169 13.399 1.00 57.59 84 GLU A C 1
ATOM 698 O O . GLU A 1 84 ? 21.209 18.766 12.423 1.00 57.59 84 GLU A O 1
ATOM 703 N N . ASP A 1 85 ? 22.166 18.820 14.450 1.00 51.72 85 ASP A N 1
ATOM 704 C CA . ASP A 1 85 ? 22.600 20.227 14.518 1.00 51.72 85 ASP A CA 1
ATOM 705 C C . ASP A 1 85 ? 21.585 21.394 14.586 1.00 51.72 85 ASP A C 1
ATOM 707 O O . ASP A 1 85 ? 21.518 22.287 13.742 1.00 51.72 85 ASP A O 1
ATOM 711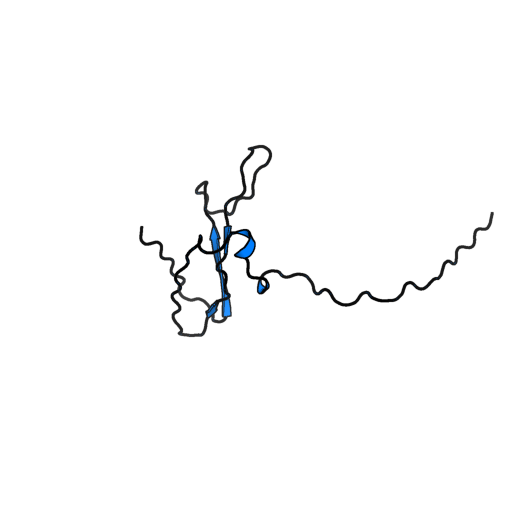 N N . LYS A 1 86 ? 20.974 21.565 15.770 1.00 49.66 86 LYS A N 1
ATOM 712 C CA . LYS A 1 86 ? 20.858 22.905 16.397 1.00 49.66 86 LYS A CA 1
ATOM 713 C C . LYS A 1 86 ? 21.394 22.910 17.834 1.00 49.66 86 LYS A C 1
ATOM 715 O O . LYS A 1 86 ? 20.732 23.326 18.784 1.00 49.66 86 LYS A O 1
ATOM 720 N N . LYS A 1 87 ? 22.649 22.485 18.005 1.00 45.44 87 LYS A N 1
ATOM 721 C CA . LYS A 1 87 ? 23.449 22.834 19.188 1.00 45.44 87 LYS A CA 1
ATOM 722 C C . LYS A 1 87 ? 24.067 24.227 18.961 1.00 45.44 87 LYS A C 1
ATOM 724 O O . LYS A 1 87 ? 24.735 24.452 17.964 1.00 45.44 87 LYS A O 1
ATOM 729 N N . LYS A 1 88 ? 23.892 25.124 19.943 1.00 46.91 88 LYS A N 1
ATOM 730 C CA . LYS A 1 88 ? 24.624 26.398 20.175 1.00 46.91 88 LYS A CA 1
ATOM 731 C C . LYS A 1 88 ? 24.327 27.600 19.254 1.00 46.91 88 LYS A C 1
ATOM 733 O O . LYS A 1 88 ? 25.009 27.828 18.266 1.00 46.91 88 LYS A O 1
ATOM 738 N N . LYS A 1 89 ? 23.427 28.476 19.720 1.00 41.06 89 LYS A N 1
ATOM 739 C CA . LYS A 1 89 ? 23.650 29.933 19.914 1.00 41.06 89 LYS A CA 1
ATOM 740 C C . LYS A 1 89 ? 22.408 30.540 20.587 1.00 41.06 89 LYS A C 1
ATOM 742 O O . LYS A 1 89 ? 21.583 31.182 19.952 1.00 41.06 89 LYS A O 1
ATOM 747 N N . ARG A 1 90 ? 22.260 30.334 21.902 1.00 38.03 90 ARG A N 1
ATOM 748 C CA . ARG A 1 90 ? 21.542 31.318 22.726 1.00 38.03 90 ARG A CA 1
ATOM 749 C C . ARG A 1 90 ? 22.542 32.439 22.991 1.00 38.03 90 ARG A C 1
ATOM 751 O O . ARG A 1 90 ? 23.289 32.390 23.959 1.00 38.03 90 ARG A O 1
ATOM 758 N N . SER A 1 91 ? 22.641 33.375 22.053 1.00 39.28 91 SER A N 1
ATOM 759 C CA . SER A 1 91 ? 23.221 34.685 22.319 1.00 39.28 91 SER A CA 1
ATOM 760 C C . SER A 1 91 ? 22.313 35.383 23.325 1.00 39.28 91 SER A C 1
ATOM 762 O O . SER A 1 91 ? 21.168 35.705 23.014 1.00 39.28 91 SER A O 1
ATOM 764 N N . THR A 1 92 ? 22.803 35.585 24.541 1.00 43.78 92 THR A N 1
ATOM 765 C CA . THR A 1 92 ? 22.208 36.540 25.472 1.00 43.78 92 THR A CA 1
ATOM 766 C C . THR A 1 92 ? 22.341 37.929 24.853 1.00 43.78 92 THR A C 1
ATOM 768 O O . THR A 1 92 ? 23.430 38.490 24.818 1.00 43.78 92 THR A O 1
ATOM 771 N N . SER A 1 93 ? 21.245 38.478 24.335 1.00 37.12 93 SER A N 1
ATOM 772 C CA . SER A 1 93 ? 21.125 39.908 24.041 1.00 37.12 93 SER A CA 1
ATOM 773 C C . SER A 1 93 ? 19.736 40.388 24.449 1.00 37.12 93 SER A C 1
ATOM 775 O O . SER A 1 93 ? 18.872 40.671 23.620 1.00 37.12 93 SER A O 1
ATOM 777 N N . THR A 1 94 ? 19.497 40.457 25.754 1.00 35.19 94 THR A N 1
ATOM 778 C CA . THR A 1 94 ? 18.403 41.258 26.298 1.00 35.19 94 THR A CA 1
ATOM 779 C C . THR A 1 94 ? 18.849 42.716 26.252 1.00 35.19 94 THR A C 1
ATOM 781 O O . THR A 1 94 ? 19.489 43.212 27.172 1.00 35.19 94 THR A O 1
ATOM 784 N N . ASN A 1 95 ? 18.548 43.398 25.147 1.00 44.59 95 ASN A N 1
ATOM 785 C CA . ASN A 1 95 ? 18.476 44.851 25.132 1.00 44.59 95 ASN A CA 1
ATOM 786 C C . ASN A 1 95 ? 16.991 45.216 25.109 1.00 44.59 95 ASN A C 1
ATOM 788 O O . ASN A 1 95 ? 16.315 45.063 24.093 1.00 44.59 95 ASN A O 1
ATOM 792 N N . THR A 1 96 ? 16.452 45.632 26.252 1.00 37.72 96 THR A N 1
ATOM 793 C CA . THR A 1 96 ? 15.135 46.271 26.299 1.00 37.72 96 THR A CA 1
ATOM 794 C C . THR A 1 96 ? 15.176 47.399 27.310 1.00 37.72 96 THR A C 1
ATOM 796 O O . THR A 1 96 ? 14.905 47.239 28.496 1.00 37.72 96 THR A O 1
ATOM 799 N N . ASN A 1 97 ? 15.549 48.547 26.764 1.00 41.28 97 ASN A N 1
ATOM 800 C CA . ASN A 1 97 ? 15.308 49.876 27.282 1.00 41.28 97 ASN A CA 1
ATOM 801 C C . ASN A 1 97 ? 13.802 50.034 27.576 1.00 41.28 97 ASN A C 1
ATOM 803 O O . ASN A 1 97 ? 12.988 49.935 26.657 1.00 41.28 97 ASN A O 1
ATOM 807 N N . ARG A 1 98 ? 13.418 50.258 28.836 1.00 35.34 98 ARG A N 1
ATOM 808 C CA . ARG A 1 98 ? 12.081 50.756 29.185 1.00 35.34 98 ARG A CA 1
ATOM 809 C C . ARG A 1 98 ? 12.241 52.159 29.733 1.00 35.34 98 ARG A C 1
ATOM 811 O O . ARG A 1 98 ? 12.814 52.349 30.799 1.00 35.34 98 ARG A O 1
ATOM 818 N N . ASN A 1 99 ? 11.750 53.110 28.953 1.00 39.25 99 ASN A N 1
ATOM 819 C CA . ASN A 1 99 ? 11.634 54.506 29.314 1.00 39.25 99 ASN A CA 1
ATOM 820 C C . ASN A 1 99 ? 10.136 54.821 29.422 1.00 39.25 99 ASN A C 1
ATOM 822 O O . ASN A 1 99 ? 9.403 54.508 28.483 1.00 39.25 99 ASN A O 1
ATOM 826 N N . ARG A 1 100 ? 9.777 55.496 30.522 1.00 39.34 100 ARG A N 1
ATOM 827 C CA . ARG A 1 100 ? 8.450 55.965 30.968 1.00 39.34 100 ARG A CA 1
ATOM 828 C C . ARG A 1 100 ? 7.510 54.928 31.570 1.00 39.34 100 ARG A C 1
ATOM 830 O O . ARG A 1 100 ? 7.042 54.030 30.845 1.00 39.34 100 ARG A O 1
#

Radius of gyration: 23.7 Å; Cα contacts (8 Å, |Δi|>4): 81; chains: 1; bounding box: 43×75×48 Å